Protein AF-A0A376VKV4-F1 (afdb_monomer)

Mean predicted aligned error: 8.15 Å

Secondary structure (DSSP, 8-state):
--------SSHHHHHHHHHHHTGGG-HHHHHH-----------------

Solvent-accessible surface area (backbone atoms only — not comparable to full-atom values): 3598 Å² total; per-residue (Å²): 137,81,91,82,90,86,86,62,96,47,70,66,58,45,49,54,50,45,60,74,70,41,46,94,80,31,68,69,56,52,75,76,46,91,85,81,85,90,76,80,88,78,79,84,77,81,80,80,130

Organism: Escherichia coli (NCBI:txid562)

Foldseek 3Di:
DDDDDDDDPAPVRVVVVCVVVCVVVDPVNVVVDDDDDPDHDDDPPDPDD

Radius of gyration: 14.7 Å; Cα contacts (8 Å, |Δi|>4): 12; chains: 1; bounding box: 39×14×42 Å

pLDDT: mean 83.13, std 13.67, range [54.06, 95.5]

Sequence (49 aa):
MKDLTLKFADRADFSAFMDSTGYYDDESMQDDILIDVIGNVYKETGETD

Structure (mmCIF, N/CA/C/O backbone):
data_AF-A0A376VKV4-F1
#
_entry.id   AF-A0A376VKV4-F1
#
loop_
_atom_site.group_PDB
_atom_site.id
_atom_site.type_symbol
_atom_site.label_atom_id
_atom_site.label_alt_id
_atom_site.label_comp_id
_atom_site.label_asym_id
_atom_site.label_entity_id
_atom_site.label_seq_id
_atom_site.pdbx_PDB_ins_code
_atom_site.Cartn_x
_atom_site.Cartn_y
_atom_site.Cartn_z
_atom_site.occupancy
_atom_site.B_iso_or_equiv
_atom_site.auth_seq_id
_atom_site.auth_comp_id
_atom_site.auth_asym_id
_atom_site.auth_atom_id
_atom_site.pdbx_PDB_model_num
ATOM 1 N N . MET A 1 1 ? -20.317 1.009 2.500 1.00 69.81 1 MET A N 1
ATOM 2 C CA . MET A 1 1 ? -18.865 1.205 2.330 1.00 69.81 1 MET A CA 1
ATOM 3 C C . MET A 1 1 ? -18.665 1.926 1.001 1.00 69.81 1 MET A C 1
ATOM 5 O O . MET A 1 1 ? -19.453 1.665 0.098 1.00 69.81 1 MET A O 1
ATOM 9 N N . LYS A 1 2 ? -17.766 2.912 0.911 1.00 80.69 2 LYS A N 1
ATOM 10 C CA . LYS A 1 2 ? -17.435 3.568 -0.364 1.00 80.69 2 LYS A CA 1
ATOM 11 C C . LYS A 1 2 ? -16.089 3.025 -0.817 1.00 80.69 2 LYS A C 1
ATOM 13 O O . LYS A 1 2 ? -15.165 3.030 -0.011 1.00 80.69 2 LYS A O 1
ATOM 18 N N . ASP A 1 3 ? -15.997 2.614 -2.071 1.00 86.06 3 ASP A N 1
ATOM 19 C CA . ASP A 1 3 ? -14.738 2.141 -2.637 1.00 86.06 3 ASP A CA 1
ATOM 20 C C . ASP A 1 3 ? -13.816 3.330 -2.930 1.00 86.06 3 ASP A C 1
ATOM 22 O O . ASP A 1 3 ? -14.257 4.375 -3.425 1.00 86.06 3 ASP A O 1
ATOM 26 N N . LEU A 1 4 ? -12.530 3.173 -2.611 1.00 88.94 4 LEU A N 1
ATOM 27 C CA . LEU A 1 4 ? -11.479 4.141 -2.906 1.00 88.94 4 LEU A CA 1
ATOM 28 C C . LEU 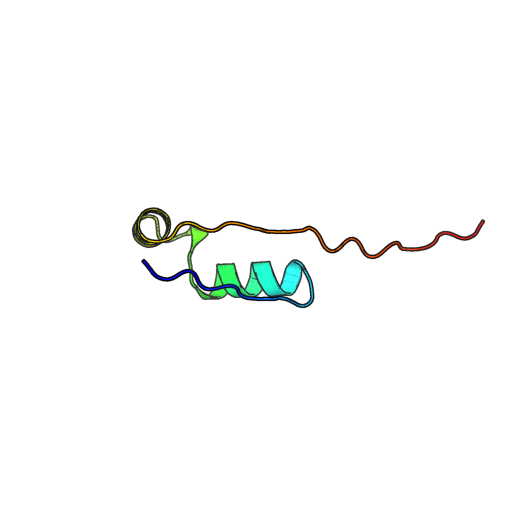A 1 4 ? -10.411 3.463 -3.763 1.00 88.94 4 LEU A C 1
ATOM 30 O O . LEU A 1 4 ? -9.805 2.483 -3.345 1.00 88.94 4 LEU A O 1
ATOM 34 N N . THR A 1 5 ? -10.149 4.007 -4.950 1.00 89.19 5 THR A N 1
ATOM 35 C CA . THR A 1 5 ? -9.058 3.539 -5.812 1.00 89.19 5 THR A CA 1
ATOM 36 C C . THR A 1 5 ? -7.866 4.480 -5.698 1.00 89.19 5 THR A C 1
ATOM 38 O O . THR A 1 5 ? -7.968 5.658 -6.044 1.00 89.19 5 THR A O 1
ATOM 41 N N . LEU A 1 6 ? -6.723 3.948 -5.263 1.00 90.00 6 LEU A N 1
ATOM 42 C CA . LEU A 1 6 ? -5.433 4.637 -5.266 1.00 90.00 6 LEU A CA 1
ATOM 43 C C . LEU A 1 6 ? -4.568 4.112 -6.415 1.00 90.00 6 LEU A C 1
ATOM 45 O O . LEU A 1 6 ? -4.607 2.928 -6.743 1.00 90.00 6 LEU A O 1
ATOM 49 N N . LYS A 1 7 ? -3.797 5.002 -7.044 1.00 90.94 7 LYS A N 1
ATOM 50 C CA . LYS A 1 7 ? -2.856 4.651 -8.114 1.00 90.94 7 LYS A CA 1
ATOM 51 C C . LYS A 1 7 ? -1.442 4.994 -7.675 1.00 90.94 7 LYS A C 1
ATOM 53 O O . LYS A 1 7 ? -1.205 6.105 -7.208 1.00 90.94 7 LYS A O 1
ATOM 58 N N . PHE A 1 8 ? -0.527 4.061 -7.893 1.00 89.19 8 PHE A N 1
ATOM 59 C CA . PHE A 1 8 ? 0.894 4.196 -7.588 1.00 89.19 8 PHE A CA 1
ATOM 60 C C . PHE A 1 8 ? 1.705 4.122 -8.882 1.00 89.19 8 PHE A C 1
ATOM 62 O O . PHE A 1 8 ? 1.246 3.528 -9.863 1.00 89.19 8 PHE A O 1
ATOM 69 N N . ALA A 1 9 ? 2.881 4.753 -8.906 1.00 89.06 9 ALA A N 1
ATOM 70 C CA . ALA A 1 9 ? 3.735 4.735 -10.092 1.00 89.06 9 ALA A CA 1
ATOM 71 C C . ALA A 1 9 ? 4.336 3.341 -10.330 1.00 89.06 9 ALA A C 1
ATOM 73 O O . ALA A 1 9 ? 4.450 2.903 -11.477 1.00 89.06 9 ALA A O 1
ATOM 74 N N . ASP A 1 10 ? 4.679 2.638 -9.250 1.00 87.69 10 ASP A N 1
ATOM 75 C CA . ASP A 1 10 ? 5.176 1.269 -9.270 1.00 87.69 10 ASP A CA 1
ATOM 76 C C . ASP A 1 10 ? 4.867 0.520 -7.959 1.00 87.69 10 ASP A C 1
ATOM 78 O O . ASP A 1 10 ? 4.174 1.011 -7.063 1.00 87.69 10 ASP A O 1
ATOM 82 N N . ARG A 1 11 ? 5.361 -0.720 -7.872 1.00 88.00 11 ARG A N 1
ATOM 83 C CA . ARG A 1 11 ? 5.171 -1.584 -6.704 1.00 88.00 11 ARG A CA 1
ATOM 84 C C . ARG A 1 11 ? 5.926 -1.088 -5.467 1.00 88.00 11 ARG A C 1
ATOM 86 O O . ARG A 1 11 ? 5.464 -1.361 -4.366 1.00 88.00 11 ARG A O 1
ATOM 93 N N . ALA A 1 12 ? 7.059 -0.402 -5.625 1.00 91.25 12 ALA A N 1
ATOM 94 C CA . ALA A 1 12 ? 7.828 0.101 -4.490 1.00 91.25 12 ALA A CA 1
ATOM 95 C C . ALA A 1 12 ? 7.076 1.243 -3.797 1.00 91.25 12 ALA A C 1
ATOM 97 O O . ALA A 1 12 ? 6.972 1.235 -2.572 1.00 91.25 12 ALA A O 1
ATOM 98 N N . ASP A 1 13 ? 6.465 2.141 -4.573 1.00 91.69 13 ASP A N 1
ATOM 99 C CA . ASP A 1 13 ? 5.608 3.207 -4.045 1.00 91.69 13 ASP A CA 1
ATOM 100 C C . ASP A 1 13 ? 4.378 2.648 -3.310 1.00 91.69 13 ASP A C 1
ATOM 102 O O . ASP A 1 13 ? 4.029 3.128 -2.231 1.00 91.69 13 ASP A O 1
ATOM 106 N N . PHE A 1 14 ? 3.741 1.604 -3.858 1.00 91.44 14 PHE A N 1
ATOM 107 C CA . PHE A 1 14 ? 2.649 0.899 -3.177 1.00 91.44 14 PHE A CA 1
ATOM 108 C C . PHE A 1 14 ? 3.114 0.275 -1.853 1.00 91.44 14 PHE A C 1
ATOM 110 O O . PHE A 1 14 ? 2.483 0.497 -0.821 1.00 91.44 14 PHE A O 1
ATOM 117 N N . SER A 1 15 ? 4.221 -0.476 -1.861 1.00 91.25 15 SER A N 1
ATOM 118 C CA . SER A 1 15 ? 4.752 -1.108 -0.649 1.00 91.25 15 SER A CA 1
ATOM 119 C C . SER A 1 15 ? 5.109 -0.076 0.420 1.00 91.25 15 SER A C 1
ATOM 121 O O . SER A 1 15 ? 4.707 -0.236 1.566 1.00 91.25 15 SER A O 1
ATOM 123 N N . ALA A 1 16 ? 5.778 1.019 0.045 1.00 95.31 16 ALA A N 1
ATOM 124 C CA . ALA A 1 16 ? 6.132 2.088 0.974 1.00 95.31 16 ALA A CA 1
ATOM 125 C C . ALA A 1 16 ? 4.893 2.749 1.599 1.00 95.31 16 ALA A C 1
ATOM 127 O O . ALA A 1 16 ? 4.895 3.062 2.790 1.00 95.31 16 ALA A O 1
ATOM 128 N N . PHE A 1 17 ? 3.820 2.935 0.821 1.00 94.38 17 PHE A N 1
ATOM 129 C CA . PHE A 1 17 ? 2.545 3.407 1.356 1.00 94.38 17 PHE A CA 1
ATOM 130 C C . PHE A 1 17 ? 1.968 2.420 2.377 1.00 94.38 17 PHE A C 1
ATOM 132 O O . PHE A 1 17 ? 1.653 2.833 3.493 1.00 94.38 17 PHE A O 1
ATOM 139 N N . MET A 1 18 ? 1.894 1.131 2.039 1.00 93.38 18 MET A N 1
ATOM 140 C CA . MET A 1 18 ? 1.379 0.096 2.942 1.00 93.38 18 MET A CA 1
ATOM 141 C C . MET A 1 18 ? 2.168 0.037 4.256 1.00 93.38 18 MET A C 1
ATOM 143 O O . MET A 1 18 ? 1.567 0.078 5.331 1.00 93.38 18 MET A O 1
ATOM 147 N N . ASP A 1 19 ? 3.498 0.061 4.178 1.00 94.38 19 ASP A N 1
ATOM 148 C CA . ASP A 1 19 ? 4.375 0.072 5.351 1.00 94.38 19 ASP A CA 1
ATOM 149 C C . ASP A 1 19 ? 4.163 1.340 6.195 1.00 94.38 19 ASP A C 1
ATOM 151 O O . ASP A 1 19 ? 4.076 1.269 7.419 1.00 94.38 19 ASP A O 1
ATOM 155 N N . SER A 1 20 ? 3.997 2.507 5.559 1.00 95.50 20 SER A N 1
ATOM 156 C CA . SER A 1 20 ? 3.768 3.775 6.271 1.00 95.50 20 SER A CA 1
ATOM 157 C C . SER A 1 20 ? 2.447 3.824 7.045 1.00 95.50 20 SER A C 1
ATOM 159 O O . SER A 1 20 ? 2.330 4.581 8.008 1.00 95.50 20 SER A O 1
ATOM 161 N N . THR A 1 21 ? 1.459 3.022 6.637 1.00 93.00 21 THR A N 1
ATOM 162 C CA . THR A 1 21 ? 0.183 2.890 7.355 1.00 93.00 21 THR A CA 1
ATOM 163 C C . THR A 1 21 ? 0.255 1.901 8.518 1.00 93.00 21 THR A C 1
ATOM 165 O O . THR A 1 21 ? -0.659 1.881 9.334 1.00 93.00 21 THR A O 1
ATOM 168 N N . GLY A 1 22 ? 1.312 1.082 8.602 1.00 93.62 22 GLY A N 1
ATOM 169 C CA . GLY A 1 22 ? 1.406 -0.012 9.571 1.00 93.62 22 GLY A CA 1
ATOM 170 C C . GLY A 1 22 ? 0.448 -1.171 9.283 1.00 93.62 22 GLY A C 1
ATOM 171 O O . GLY A 1 22 ? 0.199 -1.979 10.168 1.00 93.62 22 GLY A O 1
ATOM 172 N N . TYR A 1 23 ? -0.097 -1.267 8.063 1.00 92.69 23 TYR A N 1
ATOM 173 C CA . TYR A 1 23 ? -1.171 -2.214 7.744 1.00 92.69 23 TYR A CA 1
ATOM 174 C C . TYR A 1 23 ? -0.834 -3.665 8.052 1.00 92.69 23 TYR A C 1
ATOM 176 O O . TYR A 1 23 ? -1.659 -4.383 8.604 1.00 92.69 23 TYR A O 1
ATOM 184 N N . TYR A 1 24 ? 0.384 -4.095 7.735 1.00 90.88 24 TYR A N 1
ATOM 185 C CA . TYR A 1 24 ? 0.784 -5.483 7.952 1.00 90.88 24 TYR A CA 1
ATOM 186 C C . TYR A 1 24 ? 0.955 -5.849 9.434 1.00 90.88 24 TYR A C 1
ATOM 188 O O . TYR A 1 24 ? 0.868 -7.029 9.763 1.00 90.88 2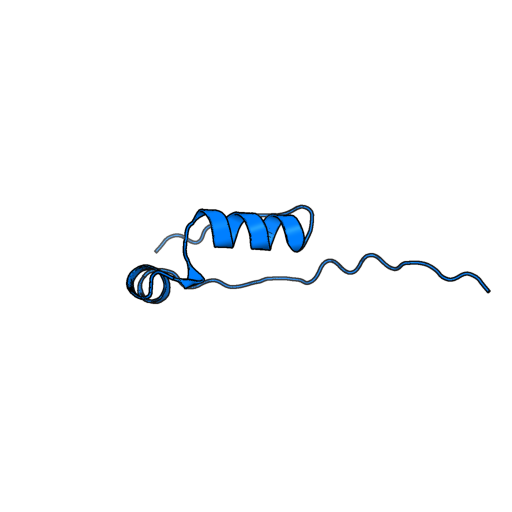4 TYR A O 1
ATOM 196 N N . ASP A 1 25 ? 1.140 -4.859 10.311 1.00 95.12 25 ASP A N 1
ATOM 197 C CA . ASP A 1 25 ? 1.340 -5.054 11.751 1.00 95.12 25 ASP A CA 1
ATOM 198 C C . ASP A 1 25 ? 0.060 -4.799 12.577 1.00 95.12 25 ASP A C 1
ATOM 200 O O . ASP A 1 25 ? 0.034 -5.090 13.773 1.00 95.12 25 ASP A O 1
ATOM 204 N N . ASP A 1 26 ? -1.003 -4.266 11.962 1.00 94.88 26 ASP A N 1
ATOM 205 C CA . ASP A 1 26 ? -2.282 -3.960 12.613 1.00 94.88 26 ASP A CA 1
ATOM 206 C C . ASP A 1 26 ? -3.395 -4.903 12.125 1.00 94.88 26 ASP A C 1
ATOM 208 O O . ASP A 1 26 ? -4.050 -4.664 11.107 1.00 94.88 26 ASP A O 1
ATOM 212 N N . GLU A 1 27 ? -3.617 -5.989 12.874 1.00 92.81 27 GLU A N 1
ATOM 213 C CA . GLU A 1 27 ? -4.667 -6.980 12.587 1.00 92.81 27 GLU A CA 1
ATOM 214 C C . GLU A 1 27 ? -6.075 -6.360 12.561 1.00 92.81 27 GLU A C 1
ATOM 216 O O . GLU A 1 27 ? -6.894 -6.737 11.725 1.00 92.81 27 GLU A O 1
ATOM 221 N N . SER A 1 28 ? -6.358 -5.363 13.411 1.00 95.12 28 SER A N 1
ATOM 222 C CA . SER A 1 28 ? -7.675 -4.709 13.431 1.00 95.12 28 SER A CA 1
ATOM 223 C C . SER A 1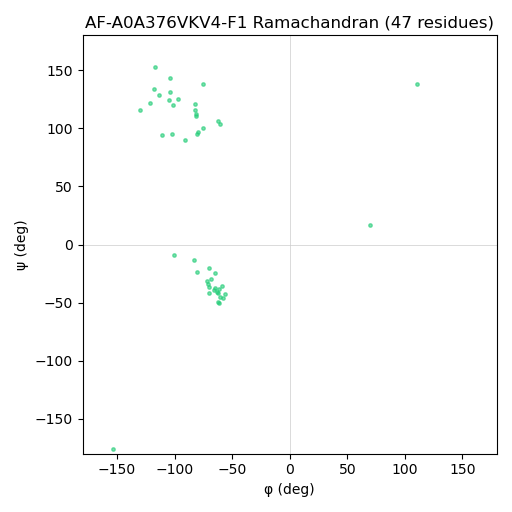 28 ? -7.930 -3.957 12.130 1.00 95.12 28 SER A C 1
ATOM 225 O O . SER A 1 28 ? -9.043 -3.973 11.608 1.00 95.12 28 SER A O 1
ATOM 227 N N . MET A 1 29 ? -6.902 -3.304 11.588 1.00 93.25 29 MET A N 1
ATOM 228 C CA . MET A 1 29 ? -7.031 -2.578 10.329 1.00 93.25 29 MET A CA 1
ATOM 229 C C . MET A 1 29 ? -7.167 -3.524 9.126 1.00 93.25 29 MET A C 1
ATOM 231 O O . MET A 1 29 ? -7.855 -3.184 8.162 1.00 93.25 29 MET A O 1
ATOM 235 N N . GLN A 1 30 ? -6.554 -4.711 9.184 1.00 92.19 30 GLN A N 1
ATOM 236 C CA . GLN A 1 30 ?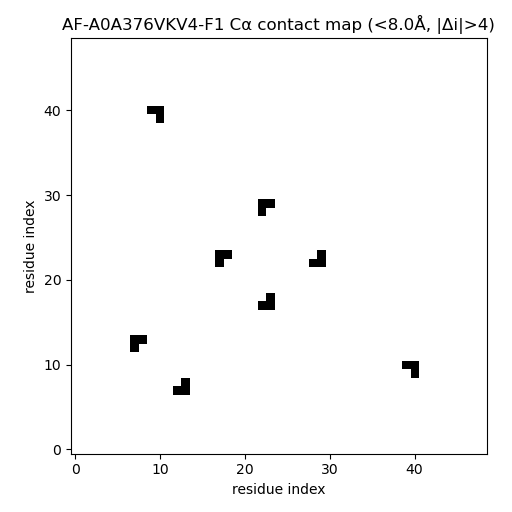 -6.739 -5.758 8.171 1.00 92.19 30 GLN A CA 1
ATOM 237 C C . GLN A 1 30 ? -8.177 -6.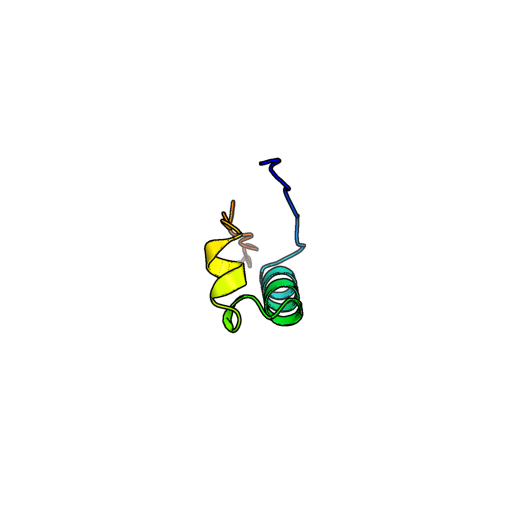289 8.153 1.00 92.19 30 GLN A C 1
ATOM 239 O O . GLN A 1 30 ? -8.722 -6.519 7.073 1.00 92.19 30 GLN A O 1
ATOM 244 N N . ASP A 1 31 ? -8.810 -6.414 9.321 1.00 93.19 31 ASP A N 1
ATOM 245 C CA . ASP A 1 31 ? -10.212 -6.829 9.438 1.00 93.19 31 ASP A CA 1
ATOM 246 C C . ASP A 1 31 ? -11.192 -5.740 8.961 1.00 93.19 31 ASP A C 1
ATOM 248 O O . ASP A 1 31 ? -12.234 -6.044 8.369 1.00 93.19 31 ASP A O 1
ATOM 252 N N . ASP A 1 32 ? -10.852 -4.465 9.176 1.00 92.50 32 ASP A N 1
ATOM 253 C CA . ASP A 1 32 ? -11.703 -3.323 8.823 1.00 92.50 32 ASP A CA 1
ATOM 254 C C . ASP A 1 32 ? -11.622 -2.926 7.334 1.00 92.50 32 ASP A C 1
ATOM 256 O O . ASP A 1 32 ? -12.547 -2.290 6.810 1.00 92.50 32 ASP A O 1
ATOM 260 N N . ILE A 1 33 ? -10.527 -3.269 6.637 1.00 88.94 33 ILE A N 1
ATOM 261 C CA . ILE A 1 33 ? -10.236 -2.798 5.273 1.00 88.94 33 ILE A CA 1
ATOM 262 C C . ILE A 1 33 ? -9.867 -3.956 4.336 1.00 88.94 33 ILE A C 1
ATOM 264 O O . ILE A 1 33 ? -8.795 -4.553 4.428 1.00 88.94 33 ILE A O 1
ATOM 268 N N . LEU A 1 34 ? -10.715 -4.178 3.325 1.00 88.44 34 LEU A N 1
ATOM 269 C CA . LEU A 1 34 ? -10.434 -5.078 2.204 1.00 88.44 34 LEU A CA 1
ATOM 270 C C . LEU A 1 34 ? -9.581 -4.369 1.144 1.00 88.44 34 LEU A C 1
ATOM 272 O O . LEU A 1 34 ? -10.009 -3.367 0.566 1.00 88.44 34 LEU A O 1
ATOM 276 N N . ILE A 1 35 ? -8.396 -4.910 0.859 1.00 88.25 35 ILE A N 1
ATOM 277 C CA . ILE A 1 35 ? -7.496 -4.403 -0.184 1.00 88.25 35 ILE A CA 1
ATOM 278 C C . ILE A 1 35 ? -7.542 -5.329 -1.394 1.00 88.25 35 ILE A C 1
ATOM 280 O O . ILE A 1 35 ? -7.255 -6.519 -1.285 1.00 88.25 35 ILE A O 1
ATOM 284 N N . ASP A 1 36 ? -7.851 -4.757 -2.557 1.00 87.12 36 ASP A N 1
ATOM 285 C CA . ASP A 1 36 ? -7.720 -5.426 -3.850 1.00 87.12 36 ASP A CA 1
ATOM 286 C C . ASP A 1 36 ? -6.627 -4.745 -4.685 1.00 87.12 36 ASP A C 1
ATOM 288 O O . ASP A 1 36 ? -6.620 -3.521 -4.856 1.00 87.12 36 ASP A O 1
ATOM 292 N N . VAL A 1 37 ? -5.682 -5.536 -5.195 1.00 82.56 37 VAL A N 1
ATOM 293 C CA . VAL A 1 37 ? -4.546 -5.050 -5.988 1.00 82.56 37 VAL A CA 1
ATOM 294 C C . VAL A 1 37 ? -4.821 -5.332 -7.461 1.00 82.56 37 VAL A C 1
ATOM 296 O O . VAL A 1 37 ? -4.548 -6.414 -7.983 1.00 82.56 37 VAL A O 1
ATOM 299 N N . ILE A 1 38 ? -5.354 -4.326 -8.155 1.00 76.62 38 ILE A N 1
ATOM 300 C CA . ILE A 1 38 ? -5.746 -4.436 -9.563 1.00 76.62 38 ILE A CA 1
ATOM 301 C C . ILE A 1 38 ? -4.567 -4.034 -10.463 1.00 76.62 38 ILE A C 1
ATOM 303 O O . ILE A 1 38 ? -4.424 -2.877 -10.859 1.00 76.62 38 ILE A O 1
ATOM 307 N N . GLY A 1 39 ? -3.740 -5.022 -10.815 1.00 69.19 39 GLY A N 1
ATOM 308 C CA . GLY A 1 39 ? -2.730 -4.928 -11.873 1.00 69.19 39 GLY A CA 1
ATOM 309 C C . GLY A 1 39 ? -1.278 -4.936 -11.389 1.00 69.19 39 GLY A C 1
ATOM 310 O O . GLY A 1 39 ? -0.906 -4.260 -10.437 1.00 69.19 39 GLY A O 1
ATOM 311 N N . ASN A 1 40 ? -0.433 -5.674 -12.111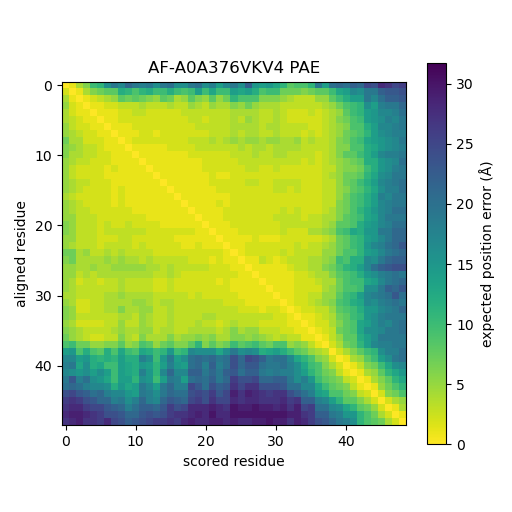 1.00 62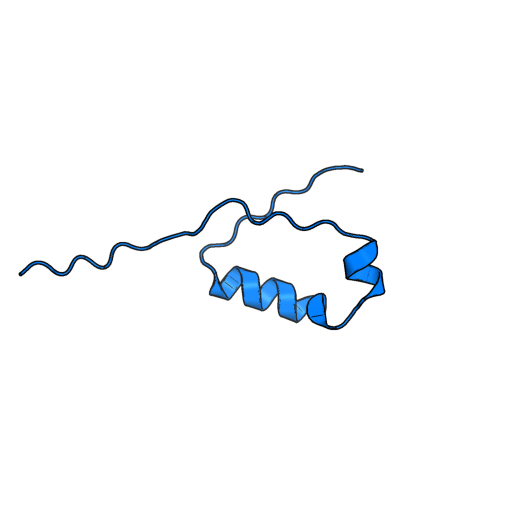.75 40 ASN A N 1
ATOM 312 C CA . ASN A 1 40 ? 1.021 -5.574 -12.013 1.00 62.75 40 ASN A CA 1
ATOM 313 C C . ASN A 1 40 ? 1.520 -4.657 -13.137 1.00 62.75 40 ASN A C 1
ATOM 315 O O . ASN A 1 40 ? 1.249 -4.916 -14.311 1.00 62.75 40 ASN A O 1
ATOM 319 N N . VAL A 1 41 ? 2.269 -3.604 -12.803 1.00 57.44 41 VAL A N 1
ATOM 320 C CA . VAL A 1 41 ? 2.993 -2.812 -13.807 1.00 57.44 41 VAL A CA 1
ATOM 321 C C . VAL A 1 41 ? 4.284 -3.556 -14.144 1.00 57.44 41 VAL A C 1
ATOM 323 O O . VAL A 1 41 ? 5.284 -3.439 -13.439 1.00 57.44 41 VAL A O 1
ATOM 326 N N . TYR A 1 42 ? 4.263 -4.352 -15.210 1.00 56.12 42 TYR A N 1
ATOM 327 C CA . TYR A 1 42 ? 5.482 -4.896 -15.803 1.00 56.12 42 TYR A CA 1
ATOM 328 C C . TYR A 1 42 ? 6.082 -3.827 -16.721 1.00 56.12 42 TYR A C 1
ATOM 330 O O . TYR A 1 42 ? 5.467 -3.443 -17.714 1.00 56.12 42 TYR A O 1
ATOM 338 N N . LYS A 1 43 ? 7.278 -3.325 -16.396 1.00 57.50 43 LYS A N 1
ATOM 339 C CA . LYS A 1 43 ? 8.115 -2.652 -17.395 1.00 57.50 43 LYS A CA 1
ATOM 340 C C . LYS A 1 43 ? 8.825 -3.747 -18.178 1.00 57.50 43 LYS A C 1
ATOM 342 O O . LYS A 1 43 ? 9.655 -4.451 -17.614 1.00 57.50 43 LYS A O 1
ATOM 347 N N . GLU A 1 44 ? 8.479 -3.903 -19.449 1.00 63.00 44 GLU A N 1
ATOM 348 C CA . GLU A 1 44 ? 9.257 -4.720 -20.377 1.00 63.00 44 GLU A CA 1
ATOM 349 C C . GLU A 1 44 ? 10.657 -4.090 -20.485 1.00 63.00 44 GLU A C 1
ATOM 351 O O . GLU A 1 44 ? 10.827 -3.007 -21.048 1.00 63.00 44 GLU A O 1
ATOM 356 N N . THR A 1 45 ? 11.667 -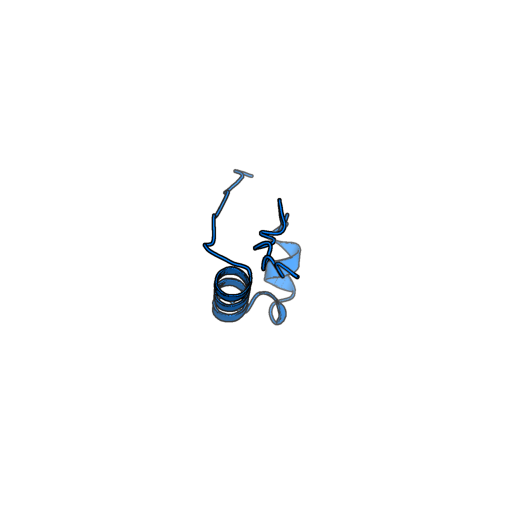4.708 -19.875 1.00 61.47 45 THR A N 1
ATOM 357 C CA . THR A 1 45 ? 13.062 -4.393 -20.186 1.00 61.47 45 THR A CA 1
ATOM 358 C C . THR A 1 45 ? 13.382 -5.129 -21.474 1.00 61.47 45 THR A C 1
ATOM 360 O O . THR A 1 45 ? 13.637 -6.329 -21.443 1.00 61.47 45 THR A O 1
ATOM 363 N N . GLY A 1 46 ? 13.289 -4.434 -22.608 1.00 54.06 46 GLY A N 1
ATOM 364 C CA . GLY A 1 46 ? 13.693 -4.994 -23.891 1.00 54.06 46 GLY A CA 1
A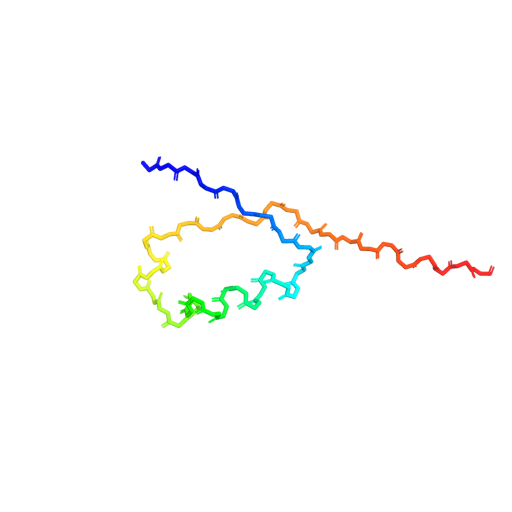TOM 365 C C . GLY A 1 46 ? 15.175 -5.364 -23.863 1.00 54.06 46 GLY A C 1
ATOM 366 O O . GLY A 1 46 ? 16.027 -4.483 -23.945 1.00 54.06 46 GLY A O 1
ATOM 367 N N . GLU A 1 47 ? 15.481 -6.655 -23.749 1.00 59.50 47 GLU A N 1
ATOM 368 C CA . GLU A 1 47 ? 16.715 -7.202 -24.306 1.00 59.50 47 GLU A CA 1
ATOM 369 C C . GLU A 1 47 ? 16.502 -7.305 -25.818 1.00 59.50 47 GLU A C 1
ATOM 371 O O . GLU A 1 47 ? 15.805 -8.188 -26.314 1.00 59.50 47 GLU A O 1
ATOM 376 N N . THR A 1 48 ? 17.040 -6.340 -26.557 1.00 57.12 48 THR A N 1
ATOM 377 C CA . THR A 1 48 ? 17.343 -6.533 -27.978 1.00 57.12 48 THR A CA 1
ATOM 378 C C . THR A 1 48 ? 18.676 -7.267 -28.069 1.00 57.12 48 THR A C 1
ATOM 380 O O . THR A 1 48 ? 19.696 -6.682 -27.703 1.00 57.12 48 THR A O 1
ATOM 383 N N . ASP A 1 49 ? 18.614 -8.528 -28.513 1.00 56.09 49 ASP A N 1
ATOM 384 C CA . ASP A 1 49 ? 19.737 -9.332 -29.038 1.00 56.09 49 ASP A CA 1
ATOM 385 C C . ASP A 1 49 ? 20.574 -8.564 -30.082 1.00 56.09 49 ASP A C 1
ATOM 387 O O . ASP A 1 49 ? 19.978 -7.800 -30.885 1.00 56.09 49 ASP A O 1
#

=== Feature glossary ===
A reading guide for the features in this record.

Start from the sequence.

  · Sequence gives the chain of amino acids in standard one-letter code (A=alanine, C=cysteine, …, Y=tyrosine), read N→C. It is the only feature that is directly encoded by the gene; all structural features are derived from the folded form of this sequence.

Fold it, and you get atomic coordinates and the backbone conformation that goes with them.

  · Structure coordinates are given as an mmCIF _atom_site loop: one row per atom with element, residue name, chain id, sequence number, and x/y/z position in Å. Only the four main-chain atoms per residue are included here; side chains are omitted to keep the record compact.

  · Backbone dihedral angles. Every residue except chain termini has a φ (preceding-C → N → Cα → C) and a ψ (N → Cα → C → next-N). They are reported in degrees following the IUPAC sign convention. Secondary structure is essentially a statement about which (φ, ψ) basin each residue occupies.

  · Eight-state secondary structure (DSSP): H is the canonical α-helix, G the tighter 3₁₀-helix, I the wider π-helix; E/B are β-structure, T and S are turns and bends, and '-' is everything else. DSSP derives these from the pattern of main-chain N–H···O=C hydrogen bonds, not from the sequence.

  · SS3 is a coarse helix/strand/coil call (letters a/b/c) made by the P-SEA algorithm from inter-Cα distances and dihedrals. It is less detailed than DSSP but needs only Cα positions.

Summarize the fold with a handful of shape descriptors and a per-residue structural alphabet.

  · Radius of gyration (Rg) is the root-mean-square distance of Cα atoms from their centroid — a single number for overall size and compactness. A globular domain of N residues has Rg ≈ 2.2·N^0.38 Å; an extended or disordered chain has a much larger Rg. The Cα contact count is the number of residue pairs whose Cα atoms are within 8 Å and are more than four positions apart in sequence — a standard proxy for tertiary packing density. The bounding box is the smallest axis-aligned box enclosing all Cα atoms.

  · 3Di is Foldseek's structural alphabet. Each residue is assigned one of twenty discrete states based on how its Cα sits relative to its spatial (not sequential) neighbors. Aligning 3Di strings finds structural homologs roughly as well as full 3D superposition, but orders of magnitude faster.

  · Solvent-accessible surface area (SASA) is the area in Å² traced out by the centre of a 1.4 Å probe sphere (a water molecule) rolled over the protein's van der Waals surface (Shrake–Rupley / Lee–Richards construction). Buried residues have near-zero SASA; fully exposed residues can exceed 200 Å². The total SASA scales roughly with the number of surface residues.

Ask how reliable the model is.

  · For AlphaFold models, the B-factor field carries pLDDT — the model's own estimate of local accuracy on a 0–100 scale. Regions with pLDDT<50 should be treated as essentially unmodeled; they often correspond to intrinsically disordered segments.

  · For experimental (PDB) structures, the B-factor (temperature factor) quantifies the positional spread of each atom in the crystal — a combination of thermal vibration and static disorder — in units of Å². High B-factors mark flexible loops or poorly resolved regions; low B-factors mark the rigid, well-ordered core.

  · Predicted Aligned Error (PAE) is an AlphaFold confidence matrix: entry (i, j) is the expected error in the position of residue j, in ångströms, when the prediction is superimposed on the true structure at residue i. Low PAE within a block of residues means that block is internally rigid and well-predicted; high PAE between two blocks means their relative placement is uncertain even if each block individually is confident.

Place it in context: what it resembles, what it is annotated as, and how it looks.

  · Structural nearest neighbors (via Foldseek easy-search vs the PDB). Reported per hit: target PDB id, E-value, and alignment TM-score. A TM-score above ~0.5 is the conventional threshold for 'same fold'.

  · Functional annotations link the protein to curated databases. InterPro entries identify conserved domains and families by matching the sequence against member-database signatures (Pfam, PROSITE, CDD, …). Gene Ontology (GO) terms describe molecular function, biological process, and cellular component in a controlled vocabulary. CATH places the structure in a hierarchical fold classification (Class/Architecture/Topology/Homologous-superfamily). The organism is the source species.

  · The contact map is a binary N×N matrix image: pixel (i, j) is dark where Cα_i and Cα_j are within 8 Å and |i−j|>4. Because the |i−j|>4 filter removes local helical contacts, off-diagonal stripes parallel to the main diagonal indicate parallel β-sheets; stripes perpendicular to it indicate antiparallel β-sheets. The Ramachandran plot scatters every residue's (φ, ψ) pair against the sterically allowed regions. The PAE heatmap renders the predicted-aligned-error matrix.

  · Six rendered views show the 3D structure from the faces of a cube — i.e. along ±x, ±y, ±z. Rendering representation is drawn randomly per protein from cartoon (secondary-structure ribbons), sticks (backbone bonds), or molecular surface; coloring is either N→C rainbow (blue at the N-terminus through red at the C-terminus) or one color per chain.